Protein AF-A0A3P1WKI5-F1 (afdb_monomer)

Organism: Escherichia coli (NCBI:txid562)

Sequence (105 aa):
RFNVEARPFAQEIGGKATCTIPAGKTSCEAPETFDMALGTQGYNRILYFVRSISNPILRSEQWIMTRWNNKQLPVINSISYDETNKQLDVLASLEGDGNWFDSVS

Secondary structure (DSSP, 8-state):
-EE----SS-EEEESSS-EEE-TT--EE---------TT-EEEEEEEEEEEESS-TTSEEEEEEEEEEE-SSPPEEEEEEEETTTTEEEEEEE-TTTTTTTT---

Mean predicted aligned error: 7.35 Å

Structure (mmCIF, N/CA/C/O backbone):
data_AF-A0A3P1WKI5-F1
#
_entry.id   AF-A0A3P1WKI5-F1
#
loop_
_atom_site.group_PDB
_atom_site.id
_atom_site.type_symbol
_atom_site.label_atom_id
_atom_site.label_alt_id
_atom_site.label_comp_id
_atom_site.label_asym_id
_atom_site.label_entity_id
_atom_site.label_seq_id
_atom_site.pdbx_PDB_ins_code
_atom_site.Cartn_x
_atom_site.Cartn_y
_atom_site.Cartn_z
_atom_site.occupancy
_atom_site.B_iso_or_equiv
_atom_site.auth_seq_id
_atom_site.auth_comp_id
_atom_site.auth_asym_id
_atom_site.auth_atom_id
_atom_site.pdbx_PDB_model_num
ATOM 1 N N . ARG A 1 1 ? -1.549 -4.726 7.213 1.00 91.81 1 ARG A N 1
ATOM 2 C CA . ARG A 1 1 ? -1.640 -4.768 8.695 1.00 91.81 1 ARG A CA 1
ATOM 3 C C . ARG A 1 1 ? -1.925 -3.365 9.202 1.00 91.81 1 ARG A C 1
ATOM 5 O O . ARG A 1 1 ? -1.266 -2.442 8.744 1.00 91.81 1 ARG A O 1
ATOM 12 N N . PHE A 1 2 ? -2.863 -3.217 10.131 1.00 93.81 2 PHE A N 1
ATOM 13 C CA . PHE A 1 2 ? -3.166 -1.952 10.799 1.00 93.81 2 PHE A CA 1
ATOM 14 C C . PHE A 1 2 ? -2.590 -1.978 12.210 1.00 93.81 2 PHE A C 1
ATOM 16 O O . PHE A 1 2 ? -2.766 -2.972 12.913 1.00 93.81 2 PHE A O 1
ATOM 23 N N . ASN A 1 3 ? -1.913 -0.902 12.608 1.00 95.69 3 ASN A N 1
ATOM 24 C CA . ASN A 1 3 ? -1.375 -0.724 13.954 1.00 95.69 3 ASN A CA 1
ATOM 25 C C . ASN A 1 3 ? -2.081 0.461 14.614 1.00 95.69 3 ASN A C 1
ATOM 27 O O . ASN A 1 3 ? -2.259 1.502 13.985 1.00 95.69 3 ASN A O 1
ATOM 31 N N . VAL A 1 4 ? -2.483 0.290 15.868 1.00 95.06 4 VAL A N 1
ATOM 32 C CA . VAL A 1 4 ? -3.226 1.273 16.657 1.00 95.06 4 VAL A CA 1
ATOM 33 C C . VAL A 1 4 ? -2.754 1.249 18.107 1.00 95.06 4 VAL A C 1
ATOM 35 O O . VAL A 1 4 ? -2.149 0.280 18.572 1.00 95.06 4 VAL A O 1
ATOM 38 N N . GLU A 1 5 ? -3.088 2.295 18.853 1.00 95.62 5 GLU A N 1
ATOM 39 C CA . GLU A 1 5 ? -2.947 2.277 20.306 1.00 95.62 5 GLU A CA 1
ATOM 40 C C . GLU A 1 5 ? -3.923 1.278 20.945 1.00 95.62 5 GLU A C 1
ATOM 42 O O . GLU A 1 5 ? -5.063 1.110 20.495 1.00 95.62 5 GLU A O 1
ATOM 47 N N . ALA A 1 6 ? -3.488 0.641 22.034 1.00 97.00 6 ALA A 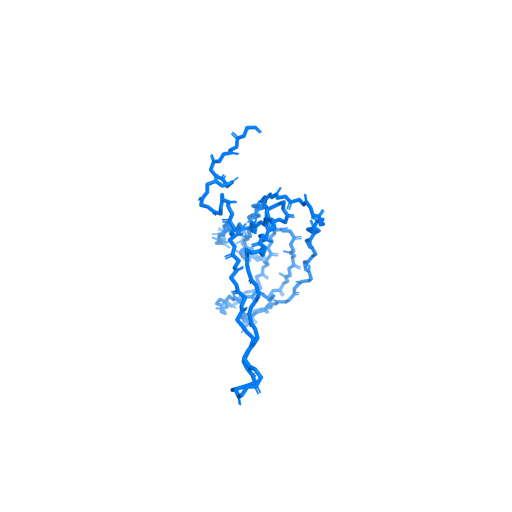N 1
ATOM 48 C CA . ALA A 1 6 ? -4.362 -0.201 22.836 1.00 97.00 6 ALA A CA 1
ATOM 49 C C . ALA A 1 6 ? -5.438 0.657 23.516 1.00 97.00 6 ALA A C 1
ATOM 51 O O . ALA A 1 6 ? -5.146 1.677 24.144 1.00 97.00 6 ALA A O 1
ATOM 52 N N . ARG A 1 7 ? -6.695 0.217 23.428 1.00 97.00 7 ARG A N 1
ATOM 53 C CA . ARG A 1 7 ? -7.840 0.841 24.105 1.00 97.00 7 ARG A CA 1
ATOM 54 C C . ARG A 1 7 ? -8.552 -0.179 24.998 1.00 97.00 7 ARG A C 1
ATOM 56 O O . ARG A 1 7 ? -8.512 -1.372 24.695 1.00 97.00 7 ARG A O 1
ATOM 63 N N . PRO A 1 8 ? -9.251 0.259 26.062 1.00 97.00 8 PRO A N 1
ATOM 64 C CA . PRO A 1 8 ? -10.027 -0.634 26.931 1.00 97.00 8 PRO A CA 1
ATOM 65 C C . PRO A 1 8 ? -11.323 -1.150 26.277 1.00 97.00 8 PRO A C 1
ATOM 67 O O . PRO A 1 8 ? -12.098 -1.856 26.912 1.00 97.00 8 PRO A O 1
ATOM 70 N N . PHE A 1 9 ? -11.574 -0.802 25.014 1.00 96.38 9 PHE A N 1
ATOM 71 C CA . PHE A 1 9 ? -12.731 -1.214 24.227 1.00 96.38 9 PHE A CA 1
ATOM 72 C C . PHE A 1 9 ? -12.284 -1.741 22.862 1.00 96.38 9 PHE A C 1
ATOM 74 O O . PHE A 1 9 ? -11.187 -1.432 22.393 1.00 96.38 9 PHE A O 1
ATOM 81 N N . ALA A 1 10 ? -13.146 -2.529 22.221 1.00 98.12 10 ALA A N 1
ATOM 82 C CA . ALA A 1 10 ? -12.905 -2.999 20.865 1.00 98.12 10 ALA A CA 1
ATOM 83 C C . ALA A 1 10 ? -12.985 -1.839 19.861 1.00 98.12 10 ALA A C 1
ATOM 85 O O . ALA A 1 10 ? -13.873 -0.983 19.939 1.00 98.12 10 ALA A O 1
ATOM 86 N N . GLN A 1 11 ? -12.052 -1.834 18.916 1.00 98.44 11 GLN A N 1
ATOM 87 C CA . GLN A 1 11 ? -11.959 -0.844 17.851 1.00 98.44 11 GLN A CA 1
ATOM 88 C C . GLN A 1 11 ? -12.243 -1.505 16.502 1.00 98.44 11 GLN A C 1
ATOM 90 O O . GLN A 1 11 ? -12.006 -2.698 16.315 1.00 98.44 11 GLN A O 1
ATOM 95 N N . GLU A 1 12 ? -12.723 -0.723 15.549 1.00 97.88 12 GLU A N 1
ATOM 96 C CA . GLU A 1 12 ? -12.937 -1.137 14.167 1.00 97.88 12 GLU A CA 1
ATOM 97 C C . GLU A 1 12 ? -12.090 -0.263 13.246 1.00 97.88 12 GLU A C 1
ATOM 99 O O . GLU A 1 12 ? -12.151 0.967 13.327 1.00 97.88 12 GLU A O 1
ATOM 104 N N . ILE A 1 13 ? -11.323 -0.912 12.370 1.00 97.25 13 ILE A N 1
ATOM 105 C CA . ILE A 1 13 ? -10.757 -0.292 11.177 1.00 97.25 13 ILE A CA 1
ATOM 106 C C . ILE A 1 13 ? -11.820 -0.305 10.086 1.00 97.25 13 ILE A C 1
ATOM 108 O O . ILE A 1 13 ? -12.356 -1.367 9.765 1.00 97.25 13 ILE A O 1
ATOM 112 N N . GLY A 1 14 ? -12.078 0.857 9.494 1.00 93.75 14 GLY A N 1
ATOM 113 C CA . GLY A 1 14 ? -12.927 0.999 8.320 1.00 93.75 14 GLY A CA 1
ATOM 114 C C . GLY A 1 14 ? -12.245 1.754 7.186 1.00 93.75 14 GLY A C 1
ATOM 115 O O . GLY A 1 14 ? -11.272 2.476 7.398 1.00 93.75 14 GLY A O 1
ATOM 116 N N . GLY A 1 15 ? -12.754 1.559 5.972 1.00 93.00 15 GLY A N 1
ATOM 117 C CA . GLY A 1 15 ? -12.154 2.022 4.724 1.00 93.00 15 GLY A CA 1
ATOM 118 C C . GLY A 1 15 ? -12.411 0.996 3.625 1.00 93.00 15 GLY A C 1
ATOM 119 O O . GLY A 1 15 ? -13.478 0.384 3.593 1.00 93.00 15 GLY A O 1
ATOM 120 N N . LYS A 1 16 ? -11.431 0.776 2.744 1.00 90.62 16 LYS A N 1
ATOM 121 C CA . LYS A 1 16 ? -11.518 -0.277 1.719 1.00 90.62 16 LYS A CA 1
ATOM 122 C C . LYS A 1 16 ? -11.313 -1.683 2.292 1.00 90.62 16 LYS A C 1
ATOM 124 O O . LYS A 1 16 ? -11.944 -2.626 1.829 1.00 90.62 16 LYS A O 1
ATOM 129 N N . ALA A 1 17 ? -10.457 -1.811 3.300 1.00 92.31 17 ALA A N 1
ATOM 130 C CA . ALA A 1 17 ? -10.303 -3.022 4.094 1.00 92.31 17 ALA A CA 1
ATOM 131 C C . ALA A 1 17 ? -10.784 -2.771 5.530 1.00 92.31 17 ALA A C 1
ATOM 133 O O . ALA A 1 17 ? -10.616 -1.673 6.067 1.00 92.31 17 ALA A O 1
ATOM 134 N N . THR A 1 18 ? -11.378 -3.790 6.148 1.00 95.12 18 THR A N 1
ATOM 135 C CA . THR A 1 18 ? -11.970 -3.695 7.488 1.00 95.12 18 THR A CA 1
ATOM 136 C C . THR A 1 18 ? -11.452 -4.802 8.387 1.00 95.12 18 THR A C 1
ATOM 138 O O . THR A 1 18 ? -11.378 -5.957 7.966 1.00 95.12 18 THR A O 1
ATOM 141 N N . CYS A 1 19 ? -11.156 -4.480 9.642 1.00 97.12 19 CYS A N 1
ATOM 142 C CA . CYS A 1 19 ? -10.904 -5.486 10.669 1.00 97.12 19 CYS A CA 1
ATOM 143 C C . CYS A 1 19 ? -11.216 -4.957 12.067 1.00 97.12 19 CYS A C 1
ATOM 145 O O . CYS A 1 19 ? -11.216 -3.753 12.321 1.00 97.12 19 CYS A O 1
ATOM 147 N N . THR A 1 20 ? -11.477 -5.880 12.988 1.00 98.00 20 THR A N 1
ATOM 148 C CA . THR A 1 20 ? -11.723 -5.571 14.397 1.00 98.00 20 THR A CA 1
ATOM 149 C C . THR A 1 20 ? -10.447 -5.758 15.209 1.00 98.00 20 THR A C 1
ATOM 151 O O . THR A 1 20 ? -9.763 -6.773 15.083 1.00 98.00 20 THR A O 1
ATOM 154 N N . ILE A 1 21 ? -10.155 -4.800 16.086 1.00 98.00 21 ILE A N 1
ATOM 155 C CA . ILE A 1 21 ? -9.113 -4.891 17.109 1.00 98.00 21 ILE A CA 1
ATOM 156 C C . ILE A 1 21 ? -9.805 -5.136 18.455 1.00 98.00 21 ILE A C 1
ATOM 158 O O . ILE A 1 21 ? -10.505 -4.244 18.944 1.00 98.00 21 ILE A O 1
ATOM 162 N N . PRO A 1 22 ? -9.639 -6.315 19.079 1.00 98.00 22 PRO A N 1
ATOM 163 C CA . PRO A 1 22 ? -10.164 -6.566 20.418 1.00 98.00 22 PRO A CA 1
ATOM 164 C C . PRO A 1 22 ? -9.594 -5.592 21.461 1.00 98.00 22 PRO A C 1
ATOM 166 O O . PRO A 1 22 ? -8.503 -5.046 21.288 1.00 98.00 22 PRO A O 1
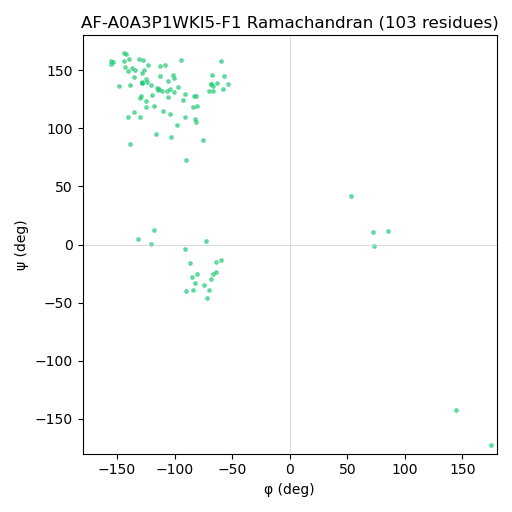ATOM 169 N N . ALA A 1 23 ? -10.303 -5.415 22.579 1.00 97.81 23 ALA A N 1
ATOM 170 C CA . ALA A 1 23 ? -9.829 -4.585 23.687 1.00 97.81 23 ALA A CA 1
ATOM 171 C C . ALA A 1 23 ? -8.422 -5.015 24.155 1.00 97.81 23 ALA A C 1
ATOM 173 O O . ALA A 1 23 ? -8.109 -6.205 24.239 1.00 97.81 23 ALA A O 1
ATOM 174 N N . GLY A 1 24 ? -7.557 -4.037 24.428 1.00 97.88 24 GLY A N 1
ATOM 175 C CA . GLY A 1 24 ? -6.166 -4.251 24.839 1.00 97.88 24 GLY A CA 1
ATOM 176 C C . GLY A 1 24 ? -5.215 -4.724 23.731 1.00 97.88 24 GLY A C 1
ATOM 177 O O . GLY A 1 24 ? -4.028 -4.902 23.999 1.00 97.88 24 GLY A O 1
ATOM 178 N N . LYS A 1 25 ? -5.688 -4.932 22.494 1.00 98.06 25 LYS A N 1
ATOM 179 C CA . LYS A 1 25 ? -4.837 -5.266 21.341 1.00 98.06 25 LYS A CA 1
ATOM 180 C C . LYS A 1 25 ? -4.464 -4.014 20.549 1.00 98.06 25 LYS A C 1
ATOM 182 O O . LYS A 1 25 ? -5.123 -2.983 20.638 1.00 98.06 25 LYS A O 1
ATOM 187 N N . THR A 1 26 ? -3.387 -4.125 19.780 1.00 97.88 26 THR A N 1
ATOM 188 C CA . THR A 1 26 ? -2.751 -3.004 19.066 1.00 97.88 26 THR A CA 1
ATOM 189 C C . THR A 1 26 ? -2.713 -3.192 17.554 1.00 97.88 26 THR A C 1
ATOM 191 O O . THR A 1 26 ? -2.188 -2.340 16.845 1.00 97.88 26 THR A O 1
ATOM 194 N N . SER A 1 27 ? -3.233 -4.299 17.023 1.00 97.38 27 SER A N 1
ATOM 195 C CA . SER A 1 27 ? -3.237 -4.527 15.579 1.00 97.38 27 SER A CA 1
ATOM 196 C C . SER A 1 27 ? -4.344 -5.465 15.124 1.00 97.38 27 SER A C 1
ATOM 198 O O . SER A 1 27 ? -4.870 -6.264 15.901 1.00 97.38 27 SER A O 1
ATOM 200 N N . CYS A 1 28 ? -4.675 -5.351 13.840 1.00 96.44 28 CYS A N 1
ATOM 201 C CA . CYS A 1 28 ? -5.433 -6.341 13.090 1.00 96.44 28 CYS A CA 1
ATOM 202 C C . CYS A 1 28 ? -4.927 -6.415 11.647 1.00 96.44 28 CYS A C 1
ATOM 204 O O . CYS A 1 28 ? -4.189 -5.548 11.159 1.00 96.44 28 CYS A O 1
ATOM 206 N N . GLU A 1 29 ? -5.313 -7.479 10.956 1.00 95.69 29 GLU A N 1
ATOM 207 C CA . GLU A 1 29 ? -4.982 -7.696 9.556 1.00 95.69 29 GLU A CA 1
ATOM 208 C C . GLU A 1 29 ? -6.268 -7.803 8.748 1.00 95.69 29 GLU A C 1
ATOM 210 O O . GLU A 1 29 ? -7.233 -8.433 9.172 1.00 95.69 29 GLU A O 1
ATOM 215 N N . ALA A 1 30 ? -6.265 -7.163 7.586 1.00 93.06 30 ALA A N 1
ATOM 216 C CA . ALA A 1 30 ? -7.274 -7.344 6.566 1.00 93.06 30 ALA A CA 1
ATOM 217 C C . ALA A 1 30 ? -6.552 -7.386 5.215 1.00 93.06 30 ALA A C 1
ATOM 219 O O . ALA A 1 30 ? -5.609 -6.605 5.020 1.00 93.06 30 ALA A O 1
ATOM 220 N N . PRO A 1 31 ? -6.939 -8.300 4.314 1.00 88.44 31 PRO A N 1
ATOM 221 C CA . PRO A 1 31 ? -6.404 -8.315 2.967 1.00 88.44 31 PRO A CA 1
ATOM 222 C C . PRO A 1 31 ? -6.906 -7.085 2.211 1.00 88.44 31 PRO A C 1
ATOM 224 O O . PRO A 1 31 ? -8.080 -6.724 2.288 1.00 88.44 31 PRO A O 1
ATOM 227 N N . GLU A 1 32 ? -6.014 -6.462 1.453 1.00 83.31 32 GLU A N 1
ATOM 228 C CA . GLU A 1 32 ? -6.375 -5.451 0.471 1.00 83.31 32 GLU A CA 1
ATOM 229 C C . GLU A 1 32 ? -5.721 -5.826 -0.855 1.00 83.31 32 GLU A C 1
ATOM 231 O O . GLU A 1 32 ? -4.515 -6.065 -0.913 1.00 83.31 32 GLU A O 1
ATOM 236 N N . THR A 1 33 ? -6.518 -5.874 -1.919 1.00 83.25 33 THR A N 1
ATOM 237 C CA . THR A 1 33 ? -6.026 -6.014 -3.288 1.00 83.25 33 THR A CA 1
ATOM 238 C C . THR A 1 33 ? -6.148 -4.684 -4.010 1.00 83.25 33 THR A C 1
ATOM 240 O O . THR A 1 33 ? -7.111 -3.929 -3.831 1.00 83.25 33 THR A O 1
ATOM 243 N N . PHE A 1 34 ? -5.141 -4.363 -4.813 1.00 80.75 34 PHE A N 1
ATOM 244 C CA . PHE A 1 34 ? -5.131 -3.166 -5.633 1.00 80.75 34 PHE A CA 1
ATOM 245 C C . PHE A 1 34 ? -4.636 -3.518 -7.032 1.00 80.75 34 PHE A C 1
ATOM 247 O O . PHE A 1 34 ? -3.482 -3.912 -7.197 1.00 80.75 34 PHE A O 1
ATOM 254 N N . ASP A 1 35 ? -5.520 -3.388 -8.020 1.00 81.06 35 ASP A N 1
ATOM 255 C CA . ASP A 1 35 ? -5.209 -3.723 -9.405 1.00 81.06 35 ASP A CA 1
ATOM 256 C C . ASP A 1 35 ? -4.458 -2.564 -10.067 1.00 81.06 35 ASP A C 1
ATOM 258 O O . ASP A 1 35 ? -5.032 -1.529 -10.405 1.00 81.06 35 ASP A O 1
ATOM 262 N N . MET A 1 36 ? -3.153 -2.749 -10.258 1.00 85.12 36 MET A N 1
ATOM 263 C CA . MET A 1 36 ? -2.303 -1.860 -11.053 1.00 85.12 36 MET A CA 1
ATOM 264 C C . MET A 1 36 ? -2.043 -2.522 -12.400 1.00 85.12 36 MET A C 1
ATOM 266 O O . MET A 1 36 ? -1.117 -3.320 -12.541 1.00 85.12 36 MET A O 1
ATOM 270 N N . ALA A 1 37 ? -2.881 -2.222 -13.391 1.00 83.94 37 ALA A N 1
ATOM 271 C CA . ALA A 1 37 ? -2.691 -2.761 -14.731 1.00 83.94 37 ALA A CA 1
ATOM 272 C C . ALA A 1 37 ? -1.369 -2.256 -15.341 1.00 83.94 37 ALA A C 1
ATOM 274 O O . ALA A 1 37 ? -1.020 -1.076 -15.219 1.00 83.94 37 ALA A O 1
ATOM 275 N N . LEU A 1 38 ? -0.644 -3.148 -16.022 1.00 83.94 38 LEU A N 1
ATOM 276 C CA . LEU A 1 38 ? 0.560 -2.791 -16.777 1.00 83.94 38 LEU A CA 1
ATOM 277 C C . LEU A 1 38 ? 0.237 -1.718 -17.826 1.00 83.94 38 LEU A C 1
ATOM 279 O O . LEU A 1 38 ? -0.857 -1.698 -18.390 1.00 83.94 38 LEU A O 1
ATOM 283 N N . GLY A 1 39 ? 1.179 -0.811 -18.076 1.00 84.50 39 GLY A N 1
ATOM 284 C CA . GLY A 1 39 ? 0.987 0.291 -19.019 1.00 84.50 39 GLY A CA 1
ATOM 285 C C . GLY A 1 39 ? 0.039 1.394 -18.533 1.00 84.50 39 GLY A C 1
ATOM 286 O O . GLY A 1 39 ? -0.354 2.250 -19.325 1.00 84.50 39 GLY A O 1
ATOM 287 N N . THR A 1 40 ? -0.363 1.398 -17.256 1.00 85.69 40 THR A N 1
ATOM 288 C CA . THR A 1 40 ? -1.227 2.449 -16.693 1.00 85.69 40 THR A CA 1
ATOM 289 C C . THR A 1 40 ? -0.473 3.369 -15.742 1.00 85.69 40 THR A C 1
ATOM 291 O O . THR A 1 40 ? 0.526 2.991 -15.135 1.00 85.69 40 THR A O 1
ATOM 294 N N . GLN A 1 41 ? -0.969 4.595 -15.605 1.00 86.56 41 GLN A N 1
ATOM 295 C CA . GLN A 1 41 ? -0.592 5.505 -14.530 1.00 86.56 41 GLN A CA 1
ATOM 296 C C . GLN A 1 41 ? -1.870 5.977 -13.848 1.00 86.56 41 GLN A C 1
ATOM 298 O O . GLN A 1 41 ? -2.915 6.071 -14.497 1.00 86.56 41 GLN A O 1
ATOM 303 N N . GLY A 1 42 ? -1.793 6.284 -12.563 1.00 84.50 42 GLY A N 1
ATOM 304 C CA . GLY A 1 42 ? -2.949 6.746 -11.821 1.00 84.50 42 GLY A CA 1
ATOM 305 C C . GLY A 1 42 ? -2.667 6.921 -10.344 1.00 84.50 42 GLY A C 1
ATOM 306 O O . GLY A 1 42 ? -1.532 6.829 -9.867 1.00 84.50 42 GLY A O 1
ATOM 307 N N . TYR A 1 43 ? -3.742 7.192 -9.617 1.00 86.44 43 TYR A N 1
ATOM 308 C CA . TYR A 1 43 ? -3.717 7.227 -8.172 1.00 86.44 43 TYR A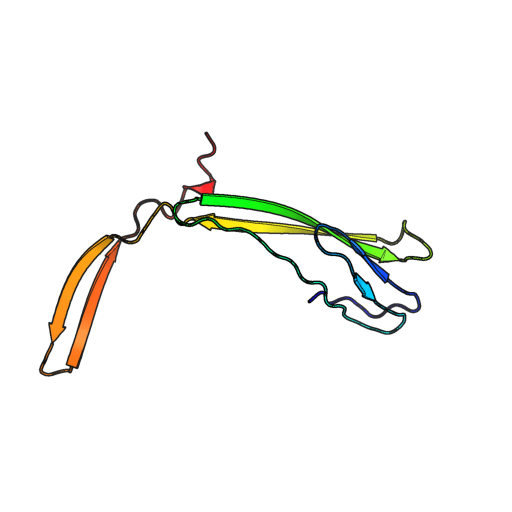 CA 1
ATOM 309 C C . TYR A 1 43 ? -5.014 6.690 -7.594 1.00 86.44 43 TYR A C 1
ATOM 311 O O . TYR A 1 43 ? -6.065 6.680 -8.230 1.00 86.44 43 TYR A O 1
ATOM 319 N N . ASN A 1 44 ? -4.916 6.253 -6.351 1.00 87.19 44 ASN A N 1
ATOM 320 C CA . ASN A 1 44 ? -6.038 5.880 -5.524 1.00 87.19 44 ASN A CA 1
ATOM 321 C C . ASN A 1 44 ? -5.918 6.627 -4.201 1.00 87.19 44 ASN A C 1
ATOM 323 O O . ASN A 1 44 ? -4.821 6.763 -3.657 1.00 87.19 44 ASN A O 1
ATOM 327 N N . ARG A 1 45 ? -7.044 7.118 -3.692 1.00 90.31 45 ARG A N 1
ATOM 328 C CA . ARG A 1 45 ? -7.125 7.841 -2.430 1.00 90.31 45 ARG A CA 1
ATOM 329 C C . ARG A 1 45 ? -8.238 7.233 -1.587 1.00 90.31 45 ARG A C 1
ATOM 331 O O . ARG A 1 45 ? -9.414 7.405 -1.891 1.00 90.31 45 ARG A O 1
ATOM 338 N N . ILE A 1 46 ? -7.856 6.547 -0.515 1.00 92.12 46 ILE A N 1
ATOM 339 C CA . ILE A 1 46 ? -8.779 5.852 0.389 1.00 92.12 46 ILE A CA 1
ATOM 340 C C . ILE A 1 46 ? -8.735 6.524 1.754 1.00 92.12 46 ILE A C 1
ATOM 342 O O . ILE A 1 46 ? -7.657 6.780 2.295 1.00 92.12 46 ILE A O 1
ATOM 346 N N . LEU A 1 47 ? -9.910 6.795 2.320 1.00 94.81 47 LEU A N 1
ATOM 347 C CA . LEU A 1 47 ? -10.033 7.182 3.718 1.00 94.81 47 LEU A CA 1
ATOM 348 C C . LEU A 1 47 ? -10.055 5.919 4.567 1.00 94.81 47 LEU A C 1
ATOM 350 O O . LEU A 1 47 ? -10.973 5.107 4.448 1.00 94.81 47 LEU A O 1
ATOM 354 N N . TYR A 1 48 ? -9.068 5.790 5.439 1.00 95.44 48 TYR A N 1
ATOM 355 C CA . TYR A 1 48 ? -9.097 4.823 6.519 1.00 95.44 48 TYR A CA 1
ATOM 356 C C . TYR A 1 48 ? -9.460 5.519 7.821 1.00 95.44 48 TYR A C 1
ATOM 358 O O . TYR A 1 48 ? -9.075 6.664 8.061 1.00 95.44 48 TYR A O 1
ATOM 366 N N . PHE A 1 49 ? -10.188 4.820 8.680 1.00 96.69 49 PHE A N 1
ATOM 367 C CA . PHE A 1 49 ? -10.480 5.280 10.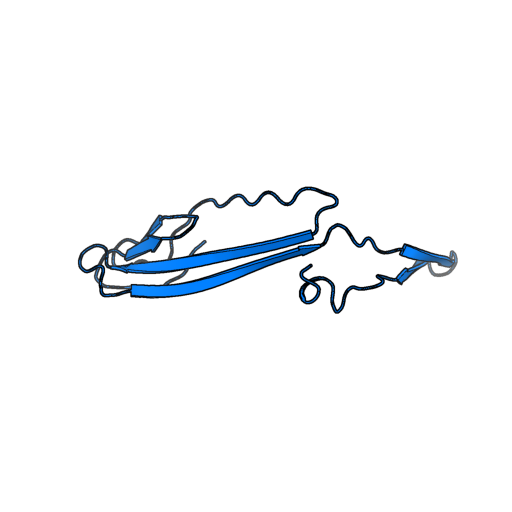027 1.00 96.69 49 PHE A CA 1
ATOM 368 C C . PHE A 1 49 ? -10.344 4.149 11.034 1.00 96.69 49 PHE A C 1
ATOM 370 O O . PHE A 1 49 ? -10.567 2.985 10.714 1.00 96.69 49 PHE A O 1
ATOM 377 N N . VAL A 1 50 ? -10.020 4.517 12.268 1.00 97.38 50 VAL A N 1
ATOM 378 C CA . VAL A 1 50 ? -10.188 3.678 13.451 1.00 97.38 50 VAL A CA 1
ATOM 379 C C . VAL A 1 50 ? -11.251 4.322 14.325 1.00 97.38 50 VAL A C 1
ATOM 381 O O . VAL A 1 50 ? -11.228 5.534 14.545 1.00 97.38 50 VAL A O 1
ATOM 384 N N . ARG A 1 51 ? -12.202 3.534 14.820 1.00 97.50 51 ARG A N 1
ATOM 385 C CA . ARG A 1 51 ? -13.218 4.025 15.756 1.00 97.50 51 ARG A CA 1
ATOM 386 C C . ARG A 1 51 ? -13.516 3.028 16.859 1.00 97.50 51 ARG A C 1
ATOM 388 O O . ARG A 1 51 ? -13.286 1.832 16.695 1.00 97.50 51 ARG A O 1
ATOM 395 N N . SER A 1 52 ? -14.079 3.509 17.962 1.00 97.75 52 SER A N 1
ATOM 396 C CA . SER A 1 52 ? -14.717 2.627 18.941 1.00 97.75 52 SER A CA 1
ATOM 397 C C . SER A 1 52 ? -15.967 1.979 18.343 1.00 97.75 52 SER A C 1
ATOM 399 O O . SER A 1 52 ? -16.780 2.657 17.713 1.00 97.75 52 SER A O 1
ATOM 401 N N . ILE A 1 53 ? -16.142 0.676 18.58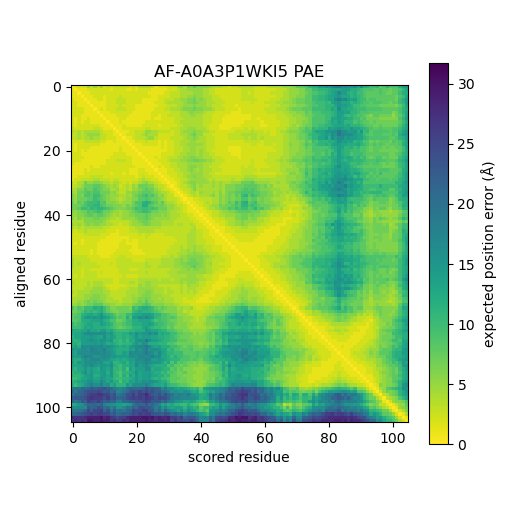1 1.00 97.38 53 ILE A N 1
ATOM 402 C CA . ILE A 1 53 ? -17.369 -0.040 18.203 1.00 97.38 53 ILE A CA 1
ATOM 403 C C . ILE A 1 53 ? -18.544 0.398 19.087 1.00 97.38 53 ILE A C 1
ATOM 405 O O . ILE A 1 53 ? -19.656 0.570 18.599 1.00 97.38 53 ILE A O 1
ATOM 409 N N . SER A 1 54 ? -18.305 0.606 20.386 1.00 97.19 54 SER A N 1
ATOM 410 C CA . SER A 1 54 ? -19.352 0.977 21.345 1.00 97.19 54 SER A CA 1
ATOM 411 C C . SER A 1 54 ? -19.713 2.463 21.311 1.00 97.19 54 SER A C 1
ATOM 413 O O . SER A 1 54 ? -20.829 2.824 21.671 1.00 97.19 54 SER A O 1
ATOM 415 N N . ASN A 1 55 ? -18.791 3.329 20.878 1.00 96.81 55 ASN A N 1
ATOM 416 C CA . ASN A 1 55 ? -19.036 4.761 20.705 1.00 96.81 55 ASN A CA 1
ATOM 417 C C . ASN A 1 55 ? -18.387 5.286 19.408 1.00 96.81 55 ASN A C 1
ATOM 419 O O . ASN A 1 55 ? -17.274 5.818 19.451 1.00 96.81 55 ASN A O 1
ATOM 423 N N . PRO A 1 56 ? -19.079 5.193 18.258 1.00 94.69 56 PRO A N 1
ATOM 424 C CA . PRO A 1 56 ? -18.526 5.560 16.950 1.00 94.69 56 PRO A CA 1
ATOM 425 C C . PRO A 1 56 ? -18.064 7.018 16.783 1.00 94.69 56 PRO A C 1
ATOM 427 O O . PRO A 1 56 ? -17.376 7.305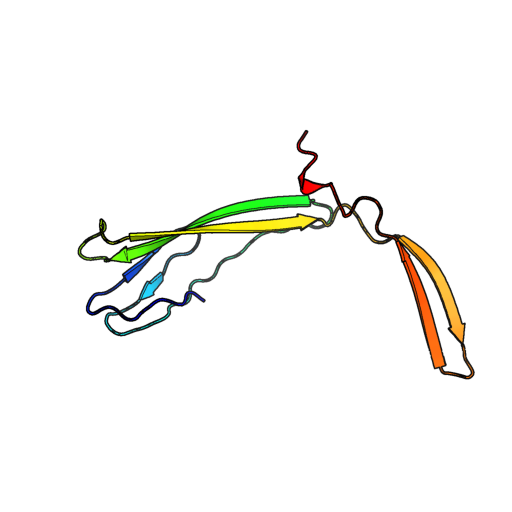 15.804 1.00 94.69 56 PRO A O 1
ATOM 430 N N . ILE A 1 57 ? -18.421 7.930 17.701 1.00 95.19 57 ILE A N 1
ATOM 431 C CA . ILE A 1 57 ? -17.936 9.324 17.708 1.00 95.19 57 ILE A CA 1
ATOM 432 C C . ILE A 1 57 ? -16.440 9.382 18.047 1.00 95.19 57 ILE A C 1
ATOM 434 O O . ILE A 1 57 ? -15.730 10.265 17.570 1.00 95.19 57 ILE A O 1
ATOM 438 N N . LEU A 1 58 ? -15.940 8.430 18.841 1.00 94.69 58 LEU A N 1
ATOM 439 C CA . LEU A 1 58 ? -14.513 8.293 19.123 1.00 94.69 58 LEU A CA 1
ATOM 440 C C . LEU A 1 58 ? -13.823 7.695 17.896 1.00 94.69 58 LEU A C 1
ATOM 442 O O . LEU A 1 58 ? -13.728 6.473 17.762 1.00 94.69 58 LEU A O 1
ATOM 446 N N . ARG A 1 59 ? -13.378 8.570 16.994 1.00 95.12 59 ARG A N 1
ATOM 447 C CA . ARG A 1 59 ? -12.819 8.220 15.689 1.00 95.12 59 ARG A CA 1
ATOM 448 C C . ARG A 1 59 ? -11.553 9.018 15.402 1.00 95.12 59 ARG A C 1
ATOM 450 O O . ARG A 1 59 ? -11.457 10.200 15.718 1.00 95.12 59 ARG A O 1
ATOM 457 N N . SER A 1 60 ? -10.608 8.371 14.739 1.00 95.56 60 SER A N 1
ATOM 458 C CA . SER A 1 60 ? -9.470 9.011 14.081 1.00 95.56 60 SER A CA 1
ATOM 459 C C . SER A 1 60 ? -9.402 8.518 12.645 1.00 95.56 60 SER A C 1
ATOM 461 O O . SER A 1 60 ? -9.778 7.380 12.362 1.00 95.56 60 SER A O 1
ATOM 463 N N . GLU A 1 61 ? -8.952 9.365 11.728 1.00 95.75 61 GLU A N 1
ATOM 464 C CA . GLU A 1 61 ? -8.951 9.044 10.305 1.00 95.75 61 GLU A CA 1
ATOM 465 C C . GLU A 1 61 ? -7.723 9.581 9.583 1.00 95.75 61 GLU A C 1
ATOM 467 O O . GLU A 1 61 ? -7.113 10.564 10.001 1.00 95.75 61 GLU A O 1
ATOM 472 N N . GLN A 1 62 ? -7.361 8.905 8.496 1.00 93.38 62 GLN A N 1
ATOM 473 C CA . GLN A 1 62 ? -6.223 9.245 7.663 1.00 93.38 62 GLN A CA 1
ATOM 474 C C . GLN A 1 62 ? -6.504 8.874 6.209 1.00 93.38 62 GLN A C 1
ATOM 476 O O . GLN A 1 62 ? -6.985 7.783 5.896 1.00 93.38 62 GLN A O 1
ATOM 481 N N . TRP A 1 63 ? -6.152 9.784 5.306 1.00 94.12 63 TRP A N 1
ATOM 482 C CA . TRP A 1 63 ? -6.130 9.499 3.879 1.00 94.12 63 TRP A CA 1
ATOM 483 C C . TRP A 1 63 ? -4.835 8.784 3.511 1.00 94.12 63 TRP A C 1
ATOM 485 O O . TRP A 1 63 ? -3.745 9.278 3.796 1.00 94.12 63 TRP A O 1
ATOM 495 N N . ILE A 1 64 ? -4.961 7.648 2.833 1.00 89.81 64 ILE A N 1
ATOM 496 C CA . ILE A 1 64 ? -3.845 6.948 2.202 1.00 89.81 64 ILE A CA 1
ATOM 497 C C . ILE A 1 64 ? -3.956 7.168 0.701 1.00 89.81 64 ILE A C 1
ATOM 499 O O . ILE A 1 64 ? -5.012 6.942 0.107 1.00 89.81 64 ILE A O 1
ATOM 503 N N . MET A 1 65 ? -2.868 7.642 0.102 1.00 88.88 65 MET A N 1
ATOM 504 C CA . MET A 1 65 ? -2.779 7.875 -1.330 1.00 88.88 65 MET A CA 1
ATOM 505 C C . MET A 1 65 ? -1.693 6.985 -1.919 1.00 88.88 65 MET A C 1
ATOM 507 O O . MET A 1 65 ? -0.522 7.111 -1.569 1.00 88.88 65 MET A O 1
ATOM 511 N N . THR A 1 66 ? -2.097 6.116 -2.834 1.00 86.38 66 THR A N 1
ATOM 512 C CA . THR A 1 66 ? -1.198 5.269 -3.617 1.00 86.38 66 THR A CA 1
ATOM 513 C C . THR A 1 66 ? -1.150 5.826 -5.026 1.00 86.38 66 THR A C 1
ATOM 515 O O . THR A 1 66 ? -2.192 6.118 -5.608 1.00 86.38 66 THR A O 1
ATOM 518 N N . ARG A 1 67 ? 0.049 5.988 -5.576 1.00 86.06 67 ARG A N 1
ATOM 519 C CA . ARG A 1 67 ? 0.276 6.487 -6.934 1.00 86.06 67 ARG A CA 1
ATOM 520 C C . ARG A 1 67 ? 1.124 5.468 -7.681 1.00 86.06 67 ARG A C 1
ATOM 522 O O . ARG A 1 67 ? 2.016 4.878 -7.078 1.00 86.06 67 ARG A O 1
ATOM 529 N N . TRP A 1 68 ? 0.850 5.268 -8.962 1.00 86.62 68 TRP A N 1
ATOM 530 C CA . TRP A 1 68 ? 1.656 4.403 -9.819 1.00 86.62 68 TRP A CA 1
ATOM 531 C C . TRP A 1 68 ? 1.808 5.020 -11.200 1.00 86.62 68 TRP A C 1
ATOM 533 O O . TRP A 1 68 ? 0.913 5.707 -11.694 1.00 86.62 68 TRP A O 1
ATOM 543 N N . ASN A 1 69 ? 2.942 4.734 -11.825 1.00 82.88 69 ASN A N 1
ATOM 544 C CA . ASN A 1 69 ? 3.209 5.067 -13.209 1.00 82.88 69 ASN A CA 1
ATOM 545 C C . ASN A 1 69 ? 3.964 3.905 -13.849 1.00 82.88 69 ASN A C 1
ATOM 547 O O . ASN A 1 69 ? 5.110 3.623 -13.519 1.00 82.88 69 ASN A O 1
ATOM 551 N N . ASN A 1 70 ? 3.270 3.202 -14.733 1.00 82.12 70 ASN A N 1
ATOM 552 C CA . ASN A 1 70 ? 3.815 2.168 -15.601 1.00 82.12 70 ASN A CA 1
ATOM 553 C C . ASN A 1 70 ? 3.658 2.566 -17.082 1.00 82.12 70 ASN A C 1
ATOM 555 O O . ASN A 1 70 ? 3.807 1.731 -17.965 1.00 82.12 70 ASN A O 1
ATOM 559 N N . LYS A 1 71 ? 3.321 3.835 -17.366 1.00 81.44 71 LYS A N 1
ATOM 560 C CA . LYS A 1 71 ? 3.299 4.390 -18.728 1.00 81.44 71 LYS A CA 1
ATOM 561 C C . LYS A 1 71 ? 4.678 4.862 -19.164 1.00 81.44 71 LYS A C 1
ATOM 563 O O . LYS A 1 71 ? 5.044 4.685 -20.321 1.00 81.44 71 LYS A O 1
ATOM 568 N N . GLN A 1 72 ? 5.422 5.472 -18.250 1.00 80.94 72 GLN A N 1
ATOM 569 C CA . GLN A 1 72 ? 6.786 5.916 -18.500 1.00 80.94 72 GLN A CA 1
ATOM 570 C C . GLN A 1 72 ? 7.742 4.789 -18.117 1.00 80.94 72 GLN A C 1
ATOM 572 O O . GLN A 1 72 ? 7.878 4.444 -16.945 1.00 80.94 72 GLN A O 1
ATOM 577 N N . LEU A 1 73 ? 8.366 4.185 -19.125 1.00 80.19 73 LEU A N 1
ATOM 578 C CA . LEU A 1 73 ? 9.395 3.169 -18.942 1.00 80.19 73 LEU A CA 1
ATOM 579 C C . LEU A 1 73 ? 10.776 3.811 -19.122 1.00 80.19 73 LEU A C 1
ATOM 581 O O . LEU A 1 73 ? 10.921 4.669 -19.998 1.00 80.19 73 LEU A O 1
ATOM 585 N N . PRO A 1 74 ? 11.793 3.403 -18.342 1.00 85.69 74 PRO A N 1
ATOM 586 C CA . PRO A 1 74 ? 13.157 3.850 -18.571 1.00 85.69 74 PRO A CA 1
ATOM 587 C C . PRO A 1 74 ? 13.606 3.479 -19.983 1.00 85.69 74 PRO A C 1
ATOM 589 O O . PRO A 1 74 ? 13.432 2.343 -20.430 1.00 85.69 74 PRO A O 1
ATOM 592 N N . VAL A 1 75 ? 14.216 4.432 -20.671 1.00 89.69 75 VAL A N 1
ATOM 593 C CA . VAL A 1 75 ? 14.898 4.200 -21.940 1.00 89.69 75 VAL A CA 1
ATOM 594 C C . VAL A 1 75 ? 16.348 3.878 -21.618 1.00 89.69 75 VAL A C 1
ATOM 596 O O . VAL A 1 75 ? 16.976 4.610 -20.862 1.00 89.69 75 VAL A O 1
ATOM 599 N N . ILE A 1 76 ? 16.880 2.784 -22.163 1.00 93.56 76 ILE A N 1
ATOM 600 C CA . ILE A 1 76 ? 18.310 2.480 -22.065 1.00 93.56 76 ILE A CA 1
ATOM 601 C C . ILE A 1 76 ? 19.040 3.309 -23.121 1.00 93.56 76 ILE A C 1
ATOM 603 O O . ILE A 1 76 ? 18.787 3.163 -24.316 1.00 93.56 76 ILE A O 1
ATOM 607 N N . ASN A 1 77 ? 19.948 4.170 -22.678 1.00 93.75 77 ASN A N 1
ATOM 608 C CA . ASN A 1 77 ? 20.722 5.068 -23.529 1.00 93.75 77 ASN A CA 1
ATOM 609 C C . ASN A 1 77 ? 22.025 4.403 -23.979 1.00 93.75 77 ASN A C 1
ATOM 611 O O . ASN A 1 77 ? 22.425 4.550 -25.132 1.00 93.75 77 ASN A O 1
ATOM 615 N N . SER A 1 78 ? 22.691 3.668 -23.085 1.00 96.06 78 SER A N 1
ATOM 616 C CA . SER A 1 78 ? 23.894 2.906 -23.421 1.00 96.06 78 SER A CA 1
ATOM 617 C C . SER A 1 78 ? 24.115 1.731 -22.476 1.00 96.06 78 SER A C 1
ATOM 619 O O . SER A 1 78 ? 23.661 1.722 -21.332 1.00 96.06 78 SER A O 1
ATOM 621 N N . ILE A 1 79 ? 24.832 0.732 -22.987 1.00 97.00 79 ILE A N 1
ATOM 622 C CA . ILE A 1 79 ? 25.317 -0.419 -22.230 1.00 97.00 79 ILE A CA 1
ATOM 623 C C . ILE A 1 79 ? 26.803 -0.553 -22.547 1.00 97.00 79 ILE A C 1
ATOM 625 O O . ILE A 1 79 ? 27.174 -0.630 -23.721 1.00 97.00 79 ILE A O 1
ATOM 629 N N . SER A 1 80 ? 27.649 -0.592 -21.524 1.00 97.06 80 SER A N 1
ATOM 630 C CA . SER A 1 80 ? 29.071 -0.904 -21.665 1.00 97.06 80 SER A CA 1
ATOM 631 C C . SER A 1 80 ? 29.462 -2.012 -20.708 1.00 97.06 80 SER A C 1
ATOM 633 O O . SER A 1 80 ? 29.012 -2.053 -19.568 1.00 97.06 80 SER A O 1
ATOM 635 N N . TYR A 1 81 ? 30.306 -2.919 -21.183 1.00 97.25 81 TYR A N 1
ATOM 636 C CA . TYR A 1 81 ? 30.793 -4.034 -20.393 1.00 97.25 81 TYR A CA 1
ATOM 637 C C . TYR A 1 81 ? 32.319 -4.038 -20.387 1.00 97.25 81 TYR A C 1
ATOM 639 O O . TYR A 1 81 ? 32.952 -4.069 -21.444 1.00 97.25 81 TYR A O 1
ATOM 647 N N . ASP A 1 82 ? 32.894 -4.000 -19.192 1.00 96.31 82 ASP A N 1
ATOM 648 C CA . ASP A 1 82 ? 34.320 -4.150 -18.950 1.00 96.31 82 ASP A CA 1
ATOM 649 C C . ASP A 1 82 ? 34.602 -5.596 -18.538 1.00 96.31 82 ASP A C 1
ATOM 651 O O . ASP A 1 82 ? 34.362 -6.006 -17.402 1.00 96.31 82 ASP A O 1
ATOM 655 N N . GLU A 1 83 ? 35.136 -6.376 -19.475 1.00 95.94 83 GLU A N 1
ATOM 656 C CA . GLU A 1 83 ? 35.494 -7.777 -19.252 1.00 95.94 83 GLU A CA 1
ATOM 657 C C . GLU A 1 83 ? 36.658 -7.939 -18.260 1.00 95.94 83 GLU A C 1
ATOM 659 O O . GLU A 1 83 ? 36.754 -8.967 -17.591 1.00 95.94 83 GLU A O 1
ATOM 664 N N . THR A 1 84 ? 37.532 -6.943 -18.113 1.00 96.62 84 THR A N 1
ATOM 665 C CA . THR A 1 84 ? 38.667 -7.013 -17.178 1.00 96.62 84 THR A CA 1
ATOM 666 C C . THR A 1 84 ? 38.173 -6.912 -15.743 1.00 96.62 84 THR A C 1
ATOM 668 O O . THR A 1 84 ? 38.544 -7.725 -14.899 1.00 96.62 84 THR A O 1
ATOM 671 N N . ASN A 1 85 ? 37.282 -5.953 -15.493 1.00 96.25 85 ASN A N 1
ATOM 672 C CA . ASN A 1 85 ? 36.701 -5.713 -14.174 1.00 96.25 85 ASN A CA 1
ATOM 673 C C . ASN A 1 85 ? 35.398 -6.490 -13.930 1.00 96.25 85 ASN A C 1
ATOM 675 O O . ASN A 1 85 ? 34.862 -6.448 -12.825 1.00 96.25 85 ASN A O 1
ATOM 679 N N . LYS A 1 86 ? 34.900 -7.217 -14.941 1.00 96.44 86 LYS A N 1
ATOM 680 C CA . LYS A 1 86 ? 33.605 -7.918 -14.926 1.00 96.44 86 LYS A CA 1
ATOM 681 C C . LYS A 1 86 ? 32.453 -6.981 -14.538 1.00 96.44 86 LYS A C 1
ATOM 683 O O . LYS A 1 86 ? 31.568 -7.354 -13.770 1.00 96.44 86 LYS A O 1
ATOM 688 N N . GLN A 1 87 ? 32.472 -5.758 -15.067 1.00 97.88 87 GLN A N 1
ATOM 689 C CA . GLN A 1 87 ? 31.515 -4.701 -14.738 1.00 97.88 87 GLN A CA 1
ATOM 690 C C . GLN A 1 87 ? 30.606 -4.401 -15.928 1.00 97.88 87 GLN A C 1
ATOM 692 O O . GLN A 1 87 ? 31.080 -4.208 -17.044 1.00 97.88 87 GLN A O 1
ATOM 697 N N . LEU A 1 88 ? 29.297 -4.343 -15.677 1.00 97.12 88 LEU A N 1
ATOM 698 C CA . LEU A 1 88 ? 28.287 -3.917 -16.640 1.00 97.12 88 LEU A CA 1
ATOM 699 C C . LEU A 1 88 ? 27.730 -2.562 -16.202 1.00 97.12 88 LEU A C 1
ATOM 701 O O . LEU A 1 88 ? 27.055 -2.477 -15.177 1.00 97.12 88 LEU A O 1
ATOM 705 N N . ASP A 1 89 ? 27.976 -1.534 -17.001 1.00 96.62 89 ASP A N 1
ATOM 706 C CA . ASP A 1 89 ? 27.398 -0.211 -16.813 1.00 96.62 89 ASP A CA 1
ATOM 707 C C . ASP A 1 89 ? 26.220 -0.025 -17.767 1.00 96.62 89 ASP A C 1
ATOM 709 O O . ASP A 1 89 ? 26.311 -0.287 -18.969 1.00 96.62 89 ASP A O 1
ATOM 713 N N . VAL A 1 90 ? 25.101 0.442 -17.220 1.00 96.25 90 VAL A N 1
ATOM 714 C CA . VAL A 1 90 ? 23.885 0.744 -17.975 1.00 96.25 90 VAL A CA 1
ATOM 715 C C . VAL A 1 90 ? 23.508 2.185 -17.689 1.00 96.25 90 VAL A C 1
ATOM 717 O O . VAL A 1 90 ? 23.206 2.541 -16.550 1.00 96.25 90 VAL A O 1
ATOM 720 N N . LEU A 1 91 ? 23.503 3.012 -18.730 1.00 94.50 91 LEU A N 1
ATOM 721 C CA . LEU A 1 91 ? 22.937 4.350 -18.662 1.00 94.50 91 LEU A CA 1
ATOM 722 C C . LEU A 1 91 ? 21.483 4.279 -19.116 1.00 94.50 91 LEU A C 1
ATOM 724 O O . LEU A 1 91 ? 21.204 3.828 -20.228 1.00 94.50 91 LEU A O 1
ATOM 728 N N . ALA A 1 92 ? 20.568 4.752 -18.276 1.00 92.31 92 ALA A N 1
ATOM 729 C CA . ALA A 1 92 ? 19.153 4.844 -18.598 1.00 92.31 92 ALA A CA 1
ATOM 730 C C . ALA A 1 92 ? 18.586 6.207 -18.187 1.00 92.31 92 ALA A C 1
ATOM 732 O O . ALA A 1 92 ? 19.034 6.806 -17.207 1.00 92.31 92 ALA A O 1
ATOM 733 N N . SER A 1 93 ? 17.578 6.674 -18.917 1.00 88.56 93 SER A N 1
ATOM 734 C CA . SER A 1 93 ? 16.841 7.906 -18.638 1.00 88.56 93 SER A CA 1
ATOM 735 C C . SER A 1 93 ? 15.350 7.625 -18.502 1.00 88.56 93 SER A C 1
ATOM 737 O O . SER A 1 93 ? 14.790 6.849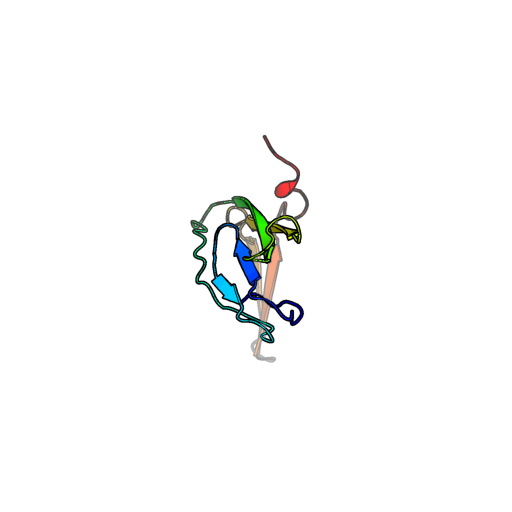 -19.276 1.00 88.56 93 SER A O 1
ATOM 739 N N . LEU A 1 94 ? 14.696 8.285 -17.547 1.00 83.12 94 LEU A N 1
ATOM 740 C CA . LEU A 1 94 ? 13.244 8.279 -17.393 1.00 83.12 94 LEU A CA 1
ATOM 741 C C . LEU A 1 94 ? 12.725 9.703 -17.620 1.00 83.12 94 LEU A C 1
ATOM 743 O O . LEU A 1 94 ? 12.765 10.546 -16.724 1.00 83.12 94 LEU A O 1
ATOM 747 N N . GLU A 1 95 ? 12.299 9.998 -18.846 1.00 70.69 95 GLU A N 1
ATOM 748 C CA . GLU A 1 95 ? 11.760 11.317 -19.180 1.00 70.69 95 GLU A CA 1
ATOM 749 C C . GLU A 1 95 ? 10.393 11.538 -18.512 1.00 70.69 95 GLU A C 1
ATOM 751 O O . GLU A 1 95 ? 9.498 10.697 -18.596 1.00 70.69 95 GLU A O 1
ATOM 756 N N . GLY A 1 96 ? 10.210 12.698 -17.872 1.00 65.75 96 GLY A N 1
ATOM 757 C CA . GLY A 1 96 ? 8.906 13.126 -17.353 1.00 65.75 96 GLY A CA 1
ATOM 758 C C . GLY A 1 96 ? 8.519 12.622 -15.955 1.00 65.75 96 GLY A C 1
ATOM 759 O O . GLY A 1 96 ? 7.375 12.838 -15.555 1.00 65.75 96 GLY A O 1
ATOM 760 N N . ASP A 1 97 ? 9.449 12.038 -15.189 1.00 64.81 97 ASP A N 1
ATOM 761 C CA . ASP A 1 97 ? 9.199 11.499 -13.835 1.00 64.81 97 ASP A CA 1
ATOM 762 C C . ASP A 1 97 ? 8.792 12.570 -12.791 1.00 64.81 97 ASP A C 1
ATOM 764 O O . ASP A 1 97 ? 8.247 12.263 -11.735 1.00 64.81 97 ASP A O 1
ATOM 768 N N . GLY A 1 98 ? 9.002 13.857 -13.092 1.00 61.12 98 GLY A N 1
ATOM 769 C CA . GLY A 1 98 ? 8.736 14.950 -12.150 1.00 61.12 98 GLY A CA 1
ATOM 770 C C . GLY A 1 98 ? 7.281 15.427 -12.067 1.00 61.12 98 GLY A C 1
ATOM 771 O O . GLY A 1 98 ? 6.851 15.823 -10.991 1.00 61.12 98 GLY A O 1
ATOM 772 N N . ASN A 1 99 ? 6.517 15.391 -13.171 1.00 60.41 99 ASN A N 1
ATOM 773 C CA . ASN A 1 99 ? 5.259 16.160 -13.300 1.00 60.41 99 ASN A CA 1
ATOM 774 C C . ASN A 1 99 ? 4.057 15.352 -13.830 1.00 60.41 99 ASN A C 1
ATOM 776 O O . ASN A 1 99 ? 2.987 15.916 -14.078 1.00 60.41 99 ASN A O 1
ATOM 780 N N . TRP A 1 100 ? 4.193 14.039 -14.033 1.00 66.19 100 TRP A N 1
ATOM 781 C CA . TRP A 1 100 ? 3.101 13.207 -14.567 1.00 66.19 100 TRP A CA 1
ATOM 782 C C . TRP A 1 100 ? 1.880 13.143 -13.633 1.00 66.19 100 TRP A C 1
ATOM 784 O O . TRP A 1 100 ? 0.772 12.869 -14.087 1.00 66.19 100 TRP A O 1
ATOM 794 N N . PHE A 1 101 ? 2.075 13.388 -12.332 1.00 61.25 101 P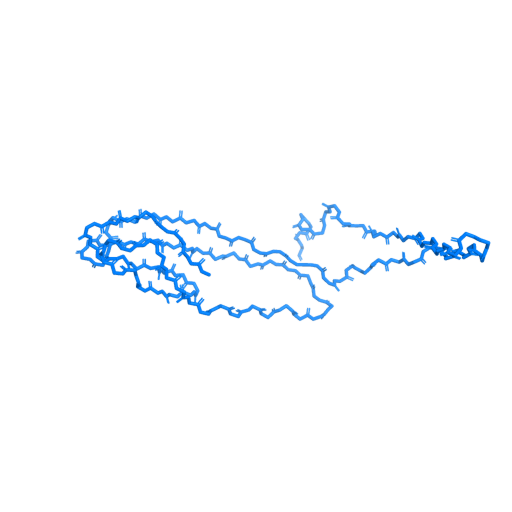HE A N 1
ATOM 795 C CA . PHE A 1 101 ? 0.996 13.429 -11.343 1.00 61.25 101 PHE A CA 1
ATOM 796 C C . PHE A 1 101 ? 0.309 14.805 -11.263 1.00 61.25 101 PHE A C 1
ATOM 798 O O . PHE A 1 101 ? -0.873 14.875 -10.938 1.00 61.25 101 PHE A O 1
ATOM 805 N N . ASP A 1 102 ? 1.027 15.884 -11.586 1.00 62.28 102 ASP A N 1
ATOM 806 C CA . ASP A 1 102 ? 0.503 17.258 -11.539 1.00 62.28 102 ASP A CA 1
ATOM 807 C C . ASP A 1 102 ? -0.212 17.658 -12.841 1.00 62.28 102 ASP A C 1
ATOM 809 O O . ASP A 1 102 ? -0.990 18.610 -12.876 1.00 62.28 102 ASP A O 1
ATOM 813 N N . SER A 1 103 ? 0.014 16.901 -13.916 1.00 53.22 103 SER A N 1
ATOM 814 C CA . SER A 1 103 ? -0.674 17.040 -15.200 1.00 53.22 103 SER A CA 1
ATOM 815 C C . SER A 1 103 ? -1.935 16.173 -15.236 1.00 53.22 103 SER A C 1
ATOM 817 O O . SER A 1 103 ? -2.005 15.140 -15.897 1.00 53.22 103 SER A O 1
ATOM 819 N N 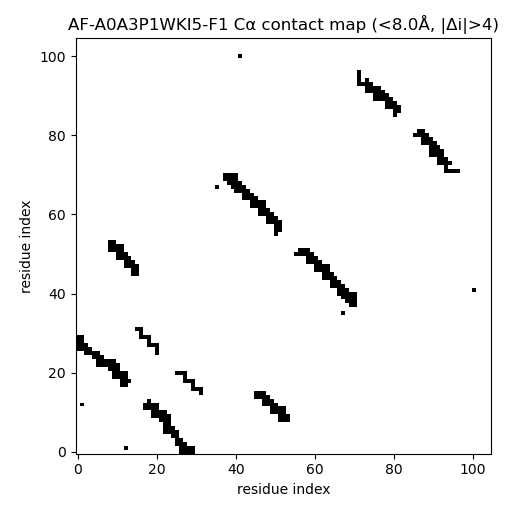. VAL A 1 104 ? -2.959 16.597 -14.496 1.00 39.75 104 VAL A N 1
ATOM 820 C CA . VAL A 1 104 ? -4.318 16.074 -14.674 1.00 39.75 104 VAL A CA 1
ATOM 821 C C . VAL A 1 104 ? -4.954 16.825 -15.848 1.00 39.75 104 VAL A C 1
ATOM 823 O O . VAL A 1 104 ? -5.262 18.009 -15.721 1.00 39.75 104 VAL A O 1
ATOM 826 N N . SER A 1 105 ? -5.129 16.152 -16.986 1.00 38.16 105 SER A N 1
ATOM 827 C CA . SER A 1 105 ? -6.061 16.559 -18.049 1.00 38.16 105 SER A CA 1
ATOM 828 C C . SER A 1 105 ? -7.123 15.490 -18.227 1.00 38.16 105 SER A C 1
ATOM 830 O O . SER A 1 105 ? -6.700 14.327 -18.435 1.00 38.16 105 SER A O 1
#

pLDDT: mean 89.0, std 12.09, range [38.16, 98.44]

Radius of gyration: 22.13 Å; Cα contacts (8 Å, |Δi|>4): 178; chains: 1; bounding box: 58×26×50 Å

Solvent-accessible surface area (backbone atoms only — not comparable to full-atom values): 6492 Å² total; per-residue (Å²): 112,50,78,52,78,63,38,95,50,41,31,34,39,40,53,94,44,57,34,67,24,56,54,68,36,41,54,37,68,50,82,77,88,80,92,77,60,84,66,39,63,53,72,48,78,44,60,36,33,43,24,33,70,91,46,65,82,53,60,51,73,49,78,49,75,52,73,52,69,47,62,68,65,70,43,78,77,47,77,50,73,40,79,89,78,72,41,78,50,73,44,66,48,64,81,65,81,86,48,68,83,78,61,80,127

Foldseek 3Di:
DAFADAAQAKKWKDKQWIDIAGHRGGDDDTDDDDDDDALDWDKDKIKIKMAGPVDRVRMDIDIDMDTDHNNFDKDWPDWDADPVVRDIDTDTDGPPPPCPPVPDD

Nearest PDB structures (foldseek):
  4bei-assembly1_H  TM=5.709E-01  e=1.681E+00  Vibrio cholerae MJ-1236
  6c10-assembly1_A  TM=4.877E-01  e=5.835E+00  Mus musculus
  6c13-assembly1_A  TM=3.844E-01  e=5.528E+00  Mus musculus